Protein AF-A0A819XS51-F1 (afdb_monomer)

Secondary structure (DSSP, 8-state):
--PPP----HHHHHHHHHSS-----------SS---S-----SS---TTTS-TTTSS-------

Radius of gyration: 15.37 Å; Cα contacts (8 Å, |Δi|>4): 15; chains: 1; bounding box: 30×31×50 Å

Foldseek 3Di:
DDDDDDDDPPQVVCCVPPVDGDDDDPDDDDDPPDDDDDDDDDPDPDDLVPDDLVPRPDDPDPDD

Sequence (64 aa):
DGWNQIQFNLSDFTRRAYGTNYIETLRVQIHANCRIRRVYFSDRLYSEDELPPEFKLYLPVQKK

Mean predicted aligned error: 10.35 Å

pLDDT: mean 75.05, std 15.34, range [39.94, 92.06]

Solvent-accessible surface area (backbone atoms only — not comparable to full-atom values): 4912 Å² total; per-residue (Å²): 139,85,89,80,89,84,85,82,62,59,49,61,50,36,32,73,75,69,72,40,81,61,86,80,85,92,78,89,86,82,73,87,98,66,92,80,89,82,86,83,88,69,99,59,92,73,55,78,86,78,45,56,80,91,67,43,92,68,71,88,72,89,79,127

Structure (mmCIF, N/CA/C/O backbone):
data_AF-A0A819XS51-F1
#
_entry.id   AF-A0A819XS51-F1
#
loop_
_atom_site.group_PDB
_atom_site.id
_atom_site.type_symbol
_atom_site.label_atom_id
_atom_site.label_alt_id
_atom_site.label_comp_id
_atom_site.label_asym_id
_atom_site.label_entity_id
_atom_site.label_seq_id
_atom_site.pdbx_PDB_ins_code
_atom_site.Cartn_x
_atom_site.Cartn_y
_atom_site.Cartn_z
_atom_site.occupancy
_atom_site.B_iso_or_equiv
_atom_site.auth_seq_id
_atom_site.auth_comp_id
_atom_site.auth_asym_id
_atom_site.auth_atom_id
_atom_site.pdbx_PDB_model_num
ATOM 1 N N . ASP A 1 1 ? 19.578 -7.490 -15.472 1.00 51.00 1 ASP A N 1
ATOM 2 C CA . ASP A 1 1 ? 19.346 -8.057 -14.128 1.00 51.00 1 ASP A CA 1
ATOM 3 C C . ASP A 1 1 ? 19.063 -6.923 -13.156 1.00 51.00 1 ASP A C 1
ATOM 5 O O . ASP A 1 1 ? 19.878 -6.016 -13.085 1.00 51.00 1 ASP A O 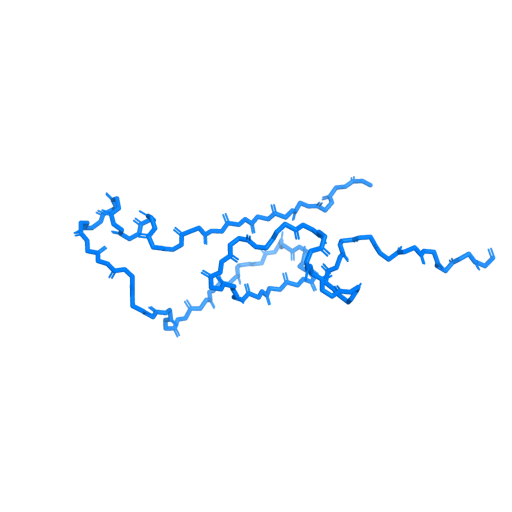1
ATOM 9 N N . GLY A 1 2 ? 17.889 -6.870 -12.517 1.00 71.56 2 GLY A N 1
ATOM 10 C CA . GLY A 1 2 ? 17.546 -5.741 -11.626 1.00 71.56 2 GLY A CA 1
ATOM 11 C C . GLY A 1 2 ? 16.056 -5.461 -11.395 1.00 71.56 2 GLY A C 1
ATOM 12 O O . GLY A 1 2 ? 15.712 -4.436 -10.814 1.00 71.56 2 GLY A O 1
ATOM 13 N N . TRP A 1 3 ? 15.153 -6.329 -11.859 1.00 73.56 3 TRP A N 1
ATOM 14 C CA . TRP A 1 3 ? 13.741 -6.250 -11.487 1.00 73.56 3 TRP A CA 1
ATOM 15 C C . TRP A 1 3 ? 13.525 -7.002 -10.178 1.00 73.56 3 TRP A C 1
ATOM 17 O O . TRP A 1 3 ? 13.719 -8.212 -10.139 1.00 73.56 3 TRP A O 1
ATOM 27 N N . ASN A 1 4 ? 13.109 -6.285 -9.134 1.00 79.44 4 ASN A N 1
ATOM 28 C CA . ASN A 1 4 ? 12.789 -6.874 -7.839 1.00 79.44 4 ASN A CA 1
ATOM 29 C C . ASN A 1 4 ? 11.281 -7.058 -7.696 1.00 79.44 4 ASN A C 1
ATOM 31 O O . ASN A 1 4 ? 10.494 -6.186 -8.074 1.00 79.44 4 ASN A O 1
ATOM 35 N N . GLN A 1 5 ? 10.890 -8.178 -7.100 1.00 80.31 5 GLN A N 1
ATOM 36 C CA . GLN A 1 5 ? 9.528 -8.399 -6.640 1.00 80.31 5 GLN A CA 1
ATOM 37 C C . GLN A 1 5 ? 9.451 -8.021 -5.162 1.00 80.31 5 GLN A C 1
ATOM 39 O O . GLN A 1 5 ? 10.142 -8.603 -4.331 1.00 80.31 5 GLN A O 1
ATOM 44 N N . ILE A 1 6 ? 8.609 -7.041 -4.839 1.00 82.44 6 ILE A N 1
ATOM 45 C CA . ILE A 1 6 ? 8.342 -6.627 -3.460 1.00 82.44 6 ILE A CA 1
ATOM 46 C C . ILE A 1 6 ? 6.960 -7.150 -3.087 1.00 82.44 6 ILE A C 1
ATOM 48 O O . ILE A 1 6 ? 6.005 -6.972 -3.843 1.00 82.44 6 ILE A O 1
ATOM 52 N N . GLN A 1 7 ? 6.863 -7.805 -1.934 1.00 84.56 7 GLN A N 1
ATOM 53 C CA . GLN A 1 7 ? 5.623 -8.376 -1.421 1.00 84.56 7 GLN A CA 1
ATOM 54 C C . GLN A 1 7 ? 5.296 -7.736 -0.074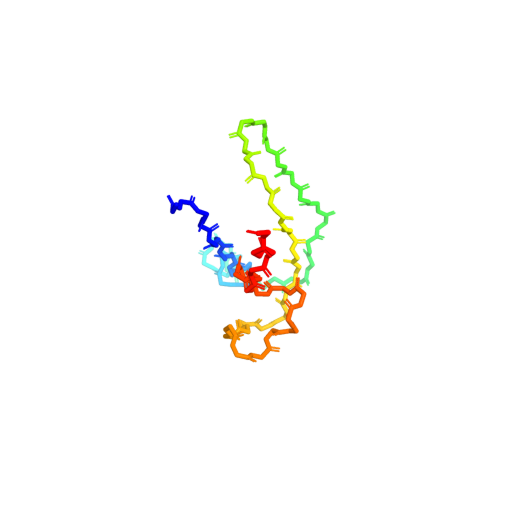 1.00 84.56 7 GLN A C 1
ATOM 56 O O . GLN A 1 7 ? 6.147 -7.677 0.813 1.00 84.56 7 GLN A O 1
ATOM 61 N N . PHE A 1 8 ? 4.060 -7.262 0.077 1.00 85.94 8 PHE A N 1
ATOM 62 C CA . PHE A 1 8 ? 3.575 -6.658 1.314 1.00 85.94 8 PHE A CA 1
ATOM 63 C C . PHE A 1 8 ? 2.491 -7.534 1.926 1.00 85.94 8 PHE A C 1
ATOM 65 O O . PHE A 1 8 ? 1.405 -7.674 1.366 1.00 85.94 8 PHE A O 1
ATOM 72 N N . ASN A 1 9 ? 2.774 -8.096 3.101 1.00 86.69 9 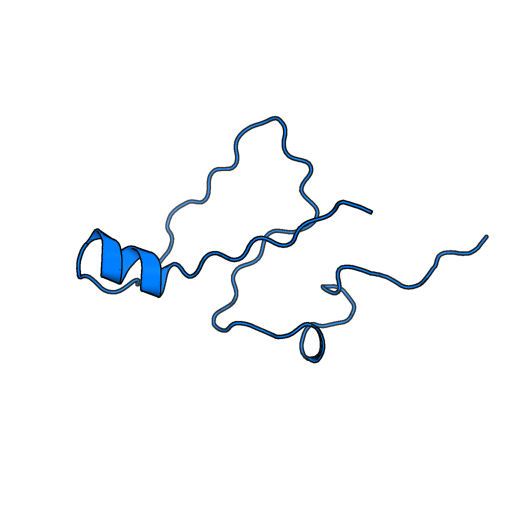ASN A N 1
ATOM 73 C CA . ASN A 1 9 ? 1.771 -8.811 3.875 1.00 86.69 9 ASN A CA 1
ATOM 74 C C . ASN A 1 9 ? 0.950 -7.817 4.712 1.00 86.69 9 ASN A C 1
ATOM 76 O O . ASN A 1 9 ? 1.289 -7.505 5.854 1.00 86.69 9 ASN A O 1
ATOM 80 N N . LEU A 1 10 ? -0.123 -7.296 4.118 1.00 85.50 10 LEU A N 1
ATOM 81 C CA . LEU A 1 10 ? -0.969 -6.272 4.736 1.00 85.50 10 LEU A CA 1
ATOM 82 C C . LEU A 1 10 ? -1.623 -6.744 6.047 1.00 85.50 10 LEU A C 1
ATOM 84 O O . LEU A 1 10 ? -1.812 -5.935 6.958 1.00 85.50 10 LEU A O 1
ATOM 88 N N . SER A 1 11 ? -1.922 -8.040 6.182 1.00 86.50 11 SER A N 1
ATOM 89 C CA . SER A 1 11 ? -2.519 -8.591 7.403 1.00 86.50 11 SER A CA 1
ATOM 90 C C . SER A 1 11 ? -1.533 -8.648 8.564 1.00 86.50 11 SER A C 1
ATOM 92 O O . SER A 1 11 ? -1.883 -8.265 9.680 1.00 86.50 11 SER A O 1
ATOM 94 N N . ASP A 1 12 ? -0.282 -9.026 8.311 1.00 87.81 12 ASP A N 1
ATOM 95 C CA . ASP A 1 12 ? 0.757 -9.004 9.345 1.00 87.81 12 ASP A CA 1
ATOM 96 C C . ASP A 1 12 ? 1.146 -7.564 9.725 1.00 87.81 12 ASP A C 1
ATOM 98 O O . ASP A 1 12 ? 1.284 -7.248 10.908 1.00 87.81 12 ASP A O 1
ATOM 102 N N . PHE A 1 13 ? 1.243 -6.654 8.748 1.00 88.19 13 PHE A N 1
ATOM 103 C CA . PHE A 1 13 ? 1.572 -5.250 9.018 1.00 88.19 13 PHE A CA 1
ATOM 104 C C . PHE A 1 13 ? 0.513 -4.540 9.865 1.00 88.19 13 PHE A C 1
ATOM 106 O O . PHE A 1 13 ? 0.860 -3.880 10.843 1.00 88.19 13 PHE A O 1
ATOM 113 N N . THR A 1 14 ? -0.770 -4.688 9.532 1.00 87.75 14 THR A N 1
ATOM 114 C CA . THR A 1 14 ? -1.866 -4.088 10.317 1.00 87.75 14 THR A CA 1
ATOM 115 C C . THR A 1 14 ? -1.930 -4.658 11.730 1.00 87.75 14 THR A C 1
ATOM 117 O O . THR A 1 14 ? -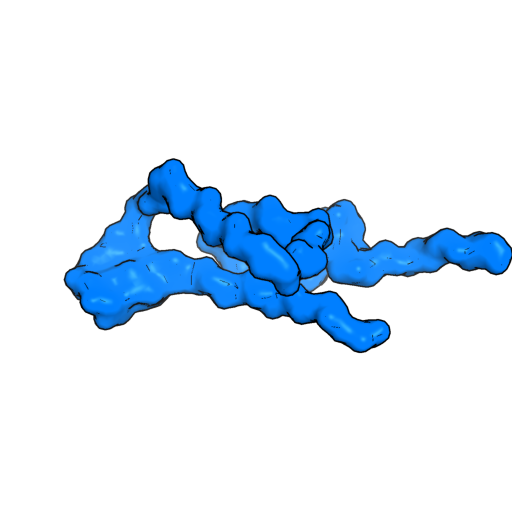2.044 -3.893 12.692 1.00 87.75 14 THR A O 1
ATOM 120 N N . ARG A 1 15 ? -1.736 -5.973 11.879 1.00 90.31 15 ARG A N 1
ATOM 121 C CA . ARG A 1 15 ? -1.721 -6.630 13.187 1.00 90.31 15 ARG A CA 1
ATOM 122 C C . ARG A 1 15 ? -0.555 -6.174 14.056 1.00 90.31 15 ARG A C 1
ATOM 124 O O . ARG A 1 15 ? -0.754 -5.931 15.243 1.00 90.31 15 ARG A O 1
ATOM 131 N N . ARG A 1 16 ? 0.649 -6.037 13.499 1.00 89.44 16 ARG A N 1
ATOM 132 C CA . ARG A 1 16 ? 1.825 -5.588 14.266 1.00 89.44 16 ARG A CA 1
ATOM 133 C C . ARG A 1 16 ? 1.796 -4.099 14.589 1.00 89.44 16 ARG A C 1
ATOM 135 O O . ARG A 1 16 ? 2.221 -3.721 15.673 1.00 89.44 16 ARG A O 1
ATOM 142 N N . ALA A 1 17 ? 1.319 -3.266 13.666 1.00 89.81 17 ALA A N 1
ATOM 143 C CA . ALA A 1 17 ? 1.307 -1.818 13.856 1.00 89.81 17 ALA A CA 1
ATOM 144 C C . ALA A 1 17 ? 0.155 -1.347 14.756 1.00 89.81 17 ALA A C 1
ATOM 146 O O . ALA A 1 17 ? 0.347 -0.441 15.563 1.00 89.81 17 ALA A O 1
ATOM 147 N N . TYR A 1 18 ? -1.028 -1.955 14.628 1.00 88.31 18 TYR A N 1
ATOM 148 C CA . TYR A 1 18 ? -2.255 -1.460 15.265 1.00 88.31 18 TYR A CA 1
ATOM 149 C C . TYR A 1 18 ? -2.959 -2.493 16.152 1.00 88.31 18 TYR A C 1
ATOM 151 O O . TYR A 1 18 ? -3.944 -2.158 16.803 1.00 88.31 18 TYR A O 1
ATOM 159 N N . GLY A 1 19 ? -2.492 -3.747 16.191 1.00 89.69 19 GLY A N 1
ATOM 160 C CA . GLY A 1 19 ? -3.140 -4.817 16.959 1.00 89.69 19 GLY A CA 1
ATOM 161 C C . GLY A 1 19 ? -4.477 -5.288 16.377 1.00 89.69 19 GLY A C 1
ATOM 162 O O . GLY A 1 19 ? -5.161 -6.095 17.004 1.00 89.69 19 GLY A O 1
ATOM 163 N N . THR A 1 20 ? -4.862 -4.800 15.196 1.00 86.12 20 THR A N 1
ATOM 164 C CA . THR A 1 20 ? -6.141 -5.092 14.537 1.00 86.12 20 THR A CA 1
ATOM 165 C C . THR A 1 20 ? -5.943 -5.941 13.283 1.00 86.12 20 THR A C 1
ATOM 167 O O . THR A 1 20 ? -4.845 -6.037 12.740 1.00 86.12 20 THR A O 1
ATOM 170 N N . ASN A 1 21 ? -7.013 -6.595 12.827 1.00 86.44 21 ASN A N 1
ATOM 171 C CA . ASN A 1 21 ? -6.970 -7.421 11.623 1.00 86.44 21 ASN A CA 1
ATOM 172 C C . ASN A 1 21 ? -7.186 -6.575 10.365 1.00 86.44 21 ASN A C 1
ATOM 174 O O . ASN A 1 21 ? -8.008 -5.658 10.349 1.00 86.44 21 ASN A O 1
ATOM 178 N N . TYR A 1 22 ? -6.481 -6.932 9.296 1.00 84.19 22 TYR A N 1
ATOM 179 C CA . TYR A 1 22 ? -6.723 -6.401 7.959 1.00 84.19 22 TYR A CA 1
ATOM 180 C C . TYR A 1 22 ? -8.063 -6.896 7.405 1.00 84.19 22 TYR A C 1
ATOM 182 O O . TYR A 1 22 ? -8.353 -8.089 7.478 1.00 84.19 22 TYR A O 1
ATOM 190 N N . ILE A 1 23 ? -8.849 -5.980 6.833 1.00 86.81 23 ILE A N 1
ATOM 191 C CA . ILE A 1 23 ? -10.143 -6.270 6.197 1.00 86.81 23 ILE A CA 1
ATOM 192 C C . ILE A 1 23 ? -10.066 -5.943 4.704 1.00 86.81 23 ILE A C 1
ATOM 194 O O . ILE A 1 23 ? -10.148 -6.837 3.869 1.00 86.81 23 ILE A O 1
ATOM 198 N N . GLU A 1 24 ? -9.848 -4.673 4.359 1.00 86.25 24 GLU A N 1
ATOM 199 C CA . GLU A 1 24 ? -9.784 -4.215 2.971 1.00 86.25 24 GLU A CA 1
ATOM 200 C C . GLU A 1 24 ? -8.749 -3.099 2.776 1.00 86.25 24 GLU A C 1
ATOM 202 O O . GLU A 1 24 ? -8.413 -2.361 3.704 1.00 86.25 24 GLU A O 1
ATOM 207 N N . THR A 1 25 ? -8.254 -2.958 1.543 1.00 88.44 25 THR A N 1
ATOM 208 C CA . THR A 1 25 ? -7.428 -1.818 1.125 1.00 88.44 25 THR A CA 1
ATOM 209 C C . THR A 1 25 ? -8.278 -0.848 0.319 1.00 88.44 25 THR A C 1
ATOM 211 O O . THR A 1 25 ? -8.729 -1.182 -0.771 1.00 88.44 25 THR A O 1
ATOM 214 N N . LEU A 1 26 ? -8.432 0.382 0.814 1.00 90.06 26 LEU A N 1
ATOM 215 C CA . LEU A 1 26 ? -9.237 1.414 0.148 1.00 90.06 26 LEU A CA 1
ATOM 216 C C . LEU A 1 26 ? -8.504 2.109 -1.008 1.00 90.06 26 LEU A C 1
ATOM 218 O O . LEU A 1 26 ? -9.122 2.542 -1.980 1.00 90.06 26 LEU A O 1
ATOM 222 N N . ARG A 1 27 ? -7.183 2.283 -0.898 1.00 90.06 27 ARG A N 1
ATOM 223 C CA . ARG A 1 27 ? -6.387 3.029 -1.879 1.00 90.06 27 ARG A CA 1
ATOM 224 C C . ARG A 1 27 ? -4.934 2.571 -1.873 1.00 90.06 27 ARG A C 1
ATOM 226 O O . ARG A 1 27 ? -4.337 2.418 -0.813 1.00 90.06 27 ARG A O 1
ATOM 233 N N . VAL A 1 28 ? -4.351 2.462 -3.066 1.00 90.50 28 VAL A N 1
ATOM 234 C CA . VAL A 1 28 ? -2.904 2.308 -3.269 1.00 90.50 28 VAL A CA 1
ATOM 235 C C . VAL A 1 28 ? -2.374 3.557 -3.957 1.00 90.50 28 VAL A C 1
ATOM 237 O O . VAL A 1 28 ? -2.946 4.017 -4.944 1.00 90.50 28 VAL A O 1
ATOM 240 N N . GLN A 1 29 ? -1.290 4.116 -3.427 1.00 92.00 29 GLN A N 1
ATOM 241 C CA . GLN A 1 29 ? -0.595 5.254 -4.019 1.00 92.00 29 GLN A CA 1
ATOM 242 C C . GLN A 1 29 ? 0.839 4.863 -4.340 1.00 92.00 29 GLN A C 1
ATOM 244 O O . GLN A 1 29 ? 1.521 4.231 -3.537 1.00 92.00 29 GLN A O 1
ATOM 249 N N . ILE A 1 30 ? 1.283 5.246 -5.531 1.00 89.88 30 ILE A N 1
ATOM 250 C CA . ILE A 1 30 ? 2.627 4.978 -6.021 1.00 89.88 30 ILE A CA 1
ATOM 251 C C . ILE A 1 30 ? 3.228 6.320 -6.424 1.00 89.88 30 ILE A C 1
ATOM 253 O O . ILE A 1 30 ? 2.657 7.043 -7.239 1.00 89.88 30 ILE A O 1
ATOM 257 N N . HIS A 1 31 ? 4.372 6.651 -5.835 1.00 92.06 31 HIS A N 1
ATOM 258 C CA . HIS A 1 31 ? 5.099 7.881 -6.131 1.00 92.06 31 HIS A CA 1
ATOM 259 C C . HIS A 1 31 ? 5.984 7.737 -7.384 1.00 92.06 31 HIS A C 1
ATOM 261 O O . HIS A 1 31 ? 6.242 6.634 -7.867 1.00 92.06 31 HIS A O 1
ATOM 267 N N . ALA A 1 32 ? 6.422 8.875 -7.933 1.00 88.50 32 ALA A N 1
ATOM 268 C CA . ALA A 1 32 ? 7.255 8.936 -9.136 1.00 88.50 32 ALA A CA 1
ATOM 269 C C . ALA A 1 32 ? 8.655 8.311 -8.932 1.00 88.50 32 ALA A C 1
ATOM 271 O O . ALA A 1 32 ? 9.062 8.029 -7.810 1.00 88.50 32 ALA A O 1
ATOM 272 N N . ASN A 1 33 ? 9.408 8.146 -10.031 1.00 87.56 33 ASN A N 1
ATOM 273 C CA . ASN A 1 33 ? 10.741 7.511 -10.075 1.00 87.56 33 ASN A CA 1
ATOM 274 C C . ASN A 1 33 ? 10.750 5.985 -9.813 1.00 87.56 33 ASN A C 1
ATOM 276 O O . ASN A 1 33 ? 11.747 5.422 -9.386 1.00 87.56 33 ASN A O 1
ATOM 280 N N . CYS A 1 34 ? 9.663 5.278 -10.128 1.00 83.19 34 CYS A N 1
ATOM 281 C CA . CYS A 1 34 ? 9.625 3.813 -10.073 1.00 83.19 34 CYS A CA 1
ATOM 282 C C . CYS A 1 34 ? 9.287 3.231 -11.449 1.00 83.19 34 CYS A C 1
ATOM 284 O O . CYS A 1 34 ? 8.330 3.660 -12.094 1.00 83.19 34 CYS A O 1
ATOM 286 N N . ARG A 1 35 ? 10.045 2.223 -11.905 1.00 83.81 35 ARG A N 1
ATOM 287 C CA . ARG A 1 35 ? 9.697 1.444 -13.103 1.00 83.81 35 ARG A CA 1
ATOM 288 C C . ARG A 1 35 ? 8.873 0.238 -12.666 1.00 83.81 35 ARG A C 1
ATOM 290 O O . ARG A 1 35 ? 9.406 -0.682 -12.057 1.00 83.81 35 ARG A O 1
ATOM 297 N N . ILE A 1 36 ? 7.576 0.252 -12.956 1.00 84.88 36 ILE A N 1
ATOM 298 C CA . ILE A 1 36 ? 6.645 -0.804 -12.540 1.00 84.88 36 ILE A CA 1
ATOM 299 C C . ILE A 1 36 ? 6.290 -1.662 -13.739 1.00 84.88 36 ILE A C 1
ATOM 301 O O . ILE A 1 36 ? 5.998 -1.151 -14.817 1.00 84.88 36 ILE A O 1
ATOM 305 N N . ARG A 1 37 ? 6.306 -2.979 -13.537 1.00 83.06 37 ARG A N 1
ATOM 306 C CA . ARG A 1 37 ? 5.843 -3.932 -14.544 1.00 83.06 37 ARG A CA 1
ATOM 307 C C . ARG A 1 37 ? 4.430 -4.414 -14.249 1.00 83.06 37 ARG A C 1
ATOM 309 O O . ARG A 1 37 ? 3.619 -4.468 -15.164 1.00 83.06 37 ARG A O 1
ATOM 316 N N . ARG A 1 38 ? 4.151 -4.789 -12.995 1.00 79.31 38 ARG A N 1
ATOM 317 C CA . ARG A 1 38 ? 2.861 -5.336 -12.550 1.00 79.31 38 ARG A CA 1
ATOM 318 C C . ARG A 1 38 ? 2.624 -5.008 -11.079 1.00 79.31 38 ARG A C 1
ATOM 320 O O . ARG A 1 38 ? 3.559 -5.072 -10.287 1.00 79.31 38 ARG A O 1
ATOM 327 N N . VAL A 1 39 ? 1.376 -4.705 -10.742 1.00 85.12 39 VAL A N 1
ATOM 328 C CA . VAL A 1 39 ? 0.873 -4.586 -9.368 1.00 85.12 39 VAL A CA 1
ATOM 329 C C . VAL A 1 39 ? -0.386 -5.434 -9.303 1.00 85.12 39 VAL A C 1
ATOM 331 O O . VAL A 1 39 ? -1.259 -5.290 -10.156 1.00 85.12 39 VAL A O 1
ATOM 334 N N . TYR A 1 40 ? -0.458 -6.340 -8.336 1.00 84.25 40 TYR A N 1
ATOM 335 C CA . TYR A 1 40 ? -1.608 -7.212 -8.137 1.00 84.25 40 TYR A CA 1
ATOM 336 C C . TYR A 1 40 ? -1.811 -7.472 -6.647 1.00 84.25 40 TYR A C 1
ATOM 338 O O . TYR A 1 40 ? -0.864 -7.419 -5.864 1.00 84.25 40 TYR A O 1
ATOM 346 N N . PHE A 1 41 ? -3.056 -7.757 -6.276 1.00 83.94 41 PHE A N 1
ATOM 347 C CA . PHE A 1 41 ? -3.391 -8.288 -4.963 1.00 83.94 41 PHE A CA 1
ATOM 348 C C . PHE A 1 41 ? -3.462 -9.809 -5.038 1.00 83.94 41 PHE A C 1
ATOM 350 O O . PHE A 1 41 ? -3.938 -10.373 -6.023 1.00 83.94 41 PHE A O 1
ATOM 357 N N . SER A 1 42 ? -2.986 -10.465 -3.990 1.00 80.94 42 SER A N 1
ATOM 358 C CA . SER A 1 42 ? -3.023 -11.915 -3.846 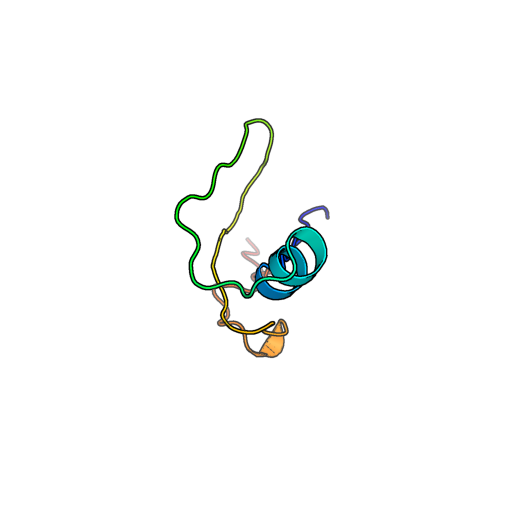1.00 80.94 42 SER A CA 1
ATOM 359 C C . SER A 1 42 ? -3.457 -12.256 -2.431 1.00 80.94 42 SER A C 1
ATOM 361 O O . SER A 1 42 ? -2.898 -11.725 -1.475 1.00 80.94 42 SER A O 1
ATOM 363 N N . ASP A 1 43 ? -4.433 -13.150 -2.310 1.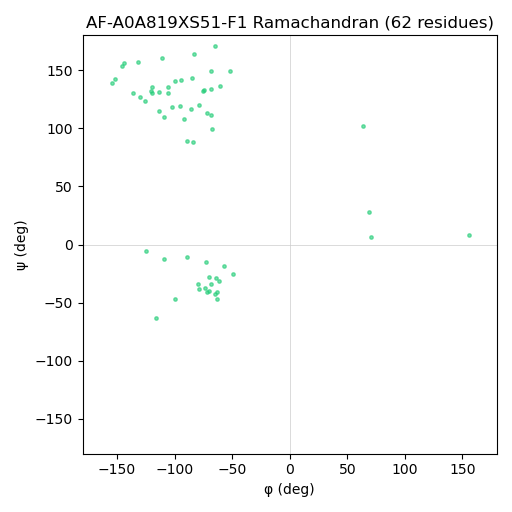00 72.12 43 ASP A N 1
ATOM 364 C CA . ASP A 1 43 ? -4.954 -13.614 -1.019 1.00 72.12 43 ASP A CA 1
ATOM 365 C C . ASP A 1 43 ? -3.946 -14.500 -0.258 1.00 72.12 43 ASP A C 1
ATOM 367 O O . ASP A 1 43 ? -3.883 -14.507 0.967 1.00 72.12 43 ASP A O 1
ATOM 371 N N . ARG A 1 44 ? -3.076 -15.196 -1.001 1.00 69.38 44 ARG A N 1
ATOM 372 C CA . ARG A 1 44 ? -1.976 -16.013 -0.475 1.00 69.38 44 ARG A CA 1
ATOM 373 C C . ARG A 1 44 ? -0.668 -15.703 -1.190 1.00 69.38 44 ARG A C 1
ATOM 375 O O . ARG A 1 44 ?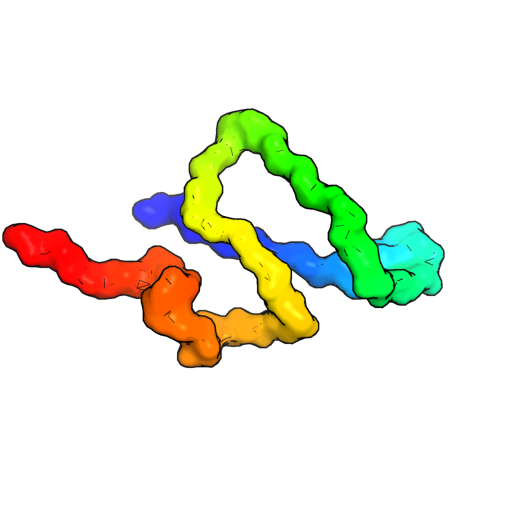 -0.675 -15.219 -2.322 1.00 69.38 44 ARG A O 1
ATOM 382 N N . LEU A 1 45 ? 0.452 -16.002 -0.532 1.00 66.62 45 LEU A N 1
ATOM 383 C CA . LEU A 1 45 ? 1.764 -16.006 -1.176 1.00 66.62 45 LEU A CA 1
ATOM 384 C C . LEU A 1 45 ? 1.792 -17.159 -2.186 1.00 66.62 45 LEU A C 1
ATOM 386 O O . LEU A 1 45 ? 1.970 -18.315 -1.812 1.00 66.62 45 LEU A O 1
ATOM 390 N N . TYR A 1 46 ? 1.577 -16.844 -3.459 1.00 61.53 46 TYR A N 1
ATOM 391 C CA . TYR A 1 46 ? 1.793 -17.791 -4.543 1.00 61.53 46 TYR A CA 1
ATOM 392 C C . TYR A 1 46 ? 3.294 -17.850 -4.839 1.00 61.53 46 TYR A C 1
ATOM 394 O O . TYR A 1 46 ? 3.913 -16.830 -5.154 1.00 61.53 46 TYR A O 1
ATOM 402 N N . SER A 1 47 ? 3.891 -19.030 -4.706 1.00 58.38 47 SER A N 1
ATOM 403 C CA . SER A 1 47 ? 5.240 -19.314 -5.200 1.00 58.38 47 SER A CA 1
ATOM 404 C C . SER A 1 47 ? 5.235 -19.311 -6.731 1.00 58.38 47 SER A C 1
ATOM 406 O O . SER A 1 47 ? 4.221 -19.642 -7.343 1.00 58.38 47 SER A O 1
ATOM 408 N N . GLU A 1 48 ? 6.359 -18.935 -7.358 1.00 58.78 48 GLU A N 1
ATOM 409 C CA . GLU A 1 48 ? 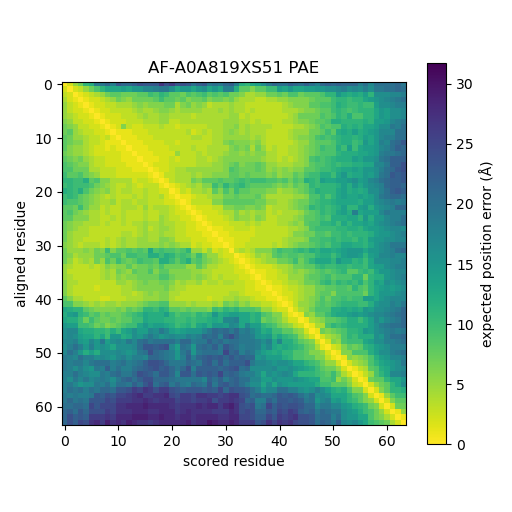6.473 -18.708 -8.813 1.00 58.78 48 GLU A CA 1
ATOM 410 C C . GLU A 1 48 ? 5.897 -19.840 -9.684 1.00 58.78 48 GLU A C 1
ATOM 412 O O . GLU A 1 48 ? 5.466 -19.579 -10.804 1.00 58.78 48 GLU A O 1
ATOM 417 N N . ASP A 1 49 ? 5.840 -21.071 -9.174 1.00 56.91 49 ASP A N 1
ATOM 418 C CA . ASP A 1 49 ? 5.309 -22.255 -9.853 1.00 56.91 49 ASP A CA 1
ATOM 419 C C . ASP A 1 49 ? 3.788 -22.228 -10.087 1.00 56.91 49 ASP A C 1
ATOM 421 O O . ASP A 1 49 ? 3.328 -22.678 -11.136 1.00 56.91 49 ASP A O 1
ATOM 425 N N . GLU A 1 50 ? 3.014 -21.638 -9.171 1.00 58.31 50 GLU A N 1
ATOM 426 C CA . GLU A 1 50 ? 1.545 -21.577 -9.259 1.00 58.31 50 GLU A CA 1
ATOM 427 C C . GLU A 1 50 ? 1.033 -20.344 -10.018 1.00 58.31 50 GLU A C 1
ATOM 429 O O . GLU A 1 50 ? -0.155 -20.254 -10.342 1.00 58.31 50 GLU A O 1
ATOM 434 N N . LEU A 1 51 ? 1.908 -19.377 -10.317 1.00 58.94 51 LEU A N 1
ATOM 435 C CA . LEU A 1 51 ? 1.516 -18.205 -11.089 1.00 58.94 51 LEU A CA 1
ATOM 436 C C . LEU A 1 51 ? 1.351 -18.571 -12.576 1.00 58.94 51 LEU A C 1
ATOM 438 O O . LEU A 1 51 ? 2.256 -19.174 -13.168 1.00 58.94 51 LEU A O 1
ATOM 442 N N . PRO A 1 52 ? 0.245 -18.150 -13.226 1.00 60.00 52 PRO A N 1
ATOM 443 C CA . PRO A 1 52 ? 0.081 -18.293 -14.668 1.00 60.00 52 PRO A CA 1
ATOM 444 C C . PRO A 1 52 ? 1.302 -17.721 -15.413 1.00 60.00 52 PRO A C 1
ATOM 446 O O . PRO A 1 52 ? 1.906 -16.752 -14.941 1.00 60.00 52 PRO A O 1
ATOM 449 N N . PRO A 1 53 ? 1.676 -18.259 -16.589 1.00 56.31 53 PRO A N 1
ATOM 450 C CA . PRO A 1 53 ? 2.858 -17.822 -17.345 1.00 56.31 53 PRO A CA 1
ATOM 451 C C . PRO A 1 53 ? 2.850 -16.325 -17.706 1.00 56.31 53 PRO A C 1
ATOM 453 O O . PRO A 1 53 ? 3.903 -15.739 -17.950 1.00 56.31 53 PRO A O 1
ATOM 456 N N . GLU A 1 54 ? 1.686 -15.674 -17.658 1.00 55.75 54 GLU A N 1
ATOM 457 C CA . GLU A 1 54 ? 1.535 -14.225 -17.798 1.00 55.75 54 GLU A CA 1
ATOM 458 C C . GLU A 1 54 ? 2.013 -13.417 -16.589 1.00 55.75 54 GLU A C 1
ATOM 460 O O . GLU A 1 54 ? 2.209 -12.219 -16.738 1.00 55.75 54 GLU A O 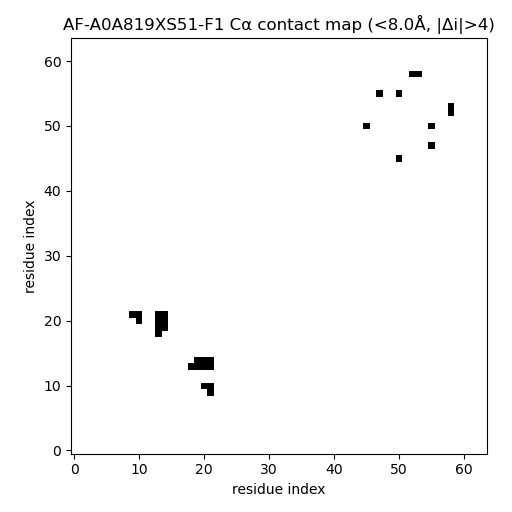1
ATOM 465 N N . PHE A 1 55 ? 2.242 -14.017 -15.420 1.00 52.31 55 PHE A N 1
ATOM 466 C CA . PHE A 1 55 ? 2.691 -13.332 -14.200 1.00 52.31 55 PHE A CA 1
ATOM 467 C C . PHE A 1 55 ? 4.135 -13.654 -13.804 1.00 52.31 55 PHE A C 1
ATOM 469 O O . PHE A 1 55 ? 4.713 -12.907 -13.013 1.00 52.31 55 PHE A O 1
ATOM 476 N N . LYS A 1 56 ? 4.753 -14.674 -14.412 1.00 55.81 56 LYS A N 1
ATOM 477 C CA . LYS A 1 56 ? 6.173 -15.003 -14.215 1.00 55.81 56 LYS A CA 1
ATOM 478 C C . LYS A 1 56 ? 7.069 -13.833 -14.656 1.00 55.81 56 LYS A C 1
ATOM 480 O O . LYS A 1 56 ? 6.829 -13.185 -15.683 1.00 55.81 56 LYS A O 1
ATOM 485 N N . LEU A 1 57 ? 8.081 -13.522 -13.838 1.00 55.47 57 LEU A N 1
ATOM 486 C CA . LEU A 1 57 ? 8.999 -12.388 -14.033 1.00 55.47 57 LEU A CA 1
ATOM 487 C C . LEU A 1 57 ? 9.833 -12.547 -15.320 1.00 55.47 57 LEU A C 1
ATOM 489 O O . LEU A 1 57 ? 10.167 -11.560 -15.982 1.00 55.47 57 LEU A O 1
ATOM 493 N N . TYR A 1 58 ? 10.089 -13.787 -15.730 1.00 50.03 58 TYR A N 1
ATOM 494 C CA . TYR A 1 58 ? 10.786 -14.133 -16.961 1.00 50.03 58 TYR A CA 1
ATOM 495 C C . TYR A 1 58 ? 9.797 -14.740 -17.961 1.00 50.03 58 TYR A C 1
ATOM 497 O O . TYR A 1 58 ? 9.333 -15.861 -17.779 1.00 50.03 58 TYR A O 1
ATOM 505 N N . LEU A 1 59 ? 9.487 -14.013 -19.040 1.00 55.16 59 LEU A N 1
ATOM 506 C CA . LEU A 1 59 ? 9.061 -14.694 -20.263 1.00 55.16 59 LEU A CA 1
ATOM 507 C C . LEU A 1 59 ? 10.325 -15.287 -20.897 1.00 55.16 59 LEU A C 1
ATOM 509 O O . LEU A 1 59 ? 11.300 -14.541 -21.058 1.00 55.16 59 LEU A O 1
ATOM 513 N N . PRO A 1 60 ? 10.342 -16.565 -21.308 1.00 52.81 60 PRO A N 1
ATOM 514 C CA . PRO A 1 60 ? 11.380 -17.018 -22.205 1.00 52.81 60 PRO A CA 1
ATOM 515 C C . PRO A 1 60 ? 11.157 -16.345 -23.572 1.00 52.81 60 PRO A C 1
ATOM 517 O O . PRO A 1 60 ? 10.192 -16.623 -24.269 1.00 52.81 60 PRO A O 1
ATOM 520 N N . VAL A 1 61 ? 12.086 -15.449 -23.921 1.00 53.75 61 VAL A N 1
ATOM 521 C CA . VAL A 1 61 ? 12.684 -15.317 -25.259 1.00 53.75 61 VAL A CA 1
ATOM 522 C C . VAL A 1 61 ? 11.743 -14.925 -26.421 1.00 53.75 61 VAL A C 1
ATOM 524 O O . VAL A 1 61 ? 11.149 -15.774 -27.072 1.00 53.75 61 VAL A O 1
ATOM 527 N N . GLN A 1 62 ? 11.775 -13.650 -26.836 1.00 46.44 62 GLN A N 1
ATOM 528 C CA . GLN A 1 62 ? 11.808 -13.356 -28.278 1.00 46.44 62 GLN A CA 1
ATOM 529 C C . GLN A 1 62 ? 13.280 -13.312 -28.704 1.00 46.44 62 GLN A C 1
ATOM 531 O O . GLN A 1 62 ? 13.934 -12.274 -28.641 1.00 46.44 62 GLN A O 1
ATOM 536 N N . LYS A 1 63 ? 13.817 -14.475 -29.088 1.00 42.53 63 LYS A N 1
ATOM 537 C CA . LYS A 1 63 ? 15.019 -14.566 -29.920 1.00 42.53 63 LYS A CA 1
ATOM 538 C C . LYS A 1 63 ? 14.561 -14.127 -31.306 1.00 42.53 63 LYS A C 1
ATOM 540 O O . LYS A 1 63 ? 13.725 -14.804 -31.903 1.00 42.53 63 LYS A O 1
ATOM 545 N N . LYS A 1 64 ? 15.059 -12.986 -31.766 1.00 39.94 64 LYS A N 1
ATOM 546 C CA . LYS A 1 64 ? 15.242 -12.769 -33.199 1.00 39.94 64 LYS A CA 1
ATOM 547 C C . LYS A 1 64 ? 16.600 -13.330 -33.583 1.00 39.94 64 LYS A C 1
ATOM 549 O O . LYS A 1 64 ? 17.519 -13.207 -32.741 1.00 39.94 64 LYS A O 1
#